Protein AF-A0A935UEG6-F1 (afdb_monomer)

Radius of gyration: 24.79 Å; Cα contacts (8 Å, |Δi|>4): 49; chains: 1; bounding box: 38×43×79 Å

Structure (mmCIF, N/CA/C/O backbone):
data_AF-A0A935UEG6-F1
#
_entry.id   AF-A0A935UEG6-F1
#
loop_
_atom_site.group_PDB
_atom_site.id
_atom_site.type_symbol
_atom_site.label_atom_id
_atom_site.label_alt_id
_atom_site.label_comp_id
_atom_site.label_asym_id
_atom_site.label_entity_id
_atom_site.label_seq_id
_atom_site.pdbx_PDB_ins_code
_atom_site.Cartn_x
_atom_site.Cartn_y
_atom_site.Cartn_z
_atom_site.occupancy
_atom_site.B_iso_or_equiv
_atom_site.auth_seq_id
_atom_site.auth_comp_id
_atom_site.auth_asym_id
_atom_site.auth_atom_id
_atom_site.pdbx_PDB_model_num
ATOM 1 N N . MET A 1 1 ? -26.930 -34.698 -60.358 1.00 49.47 1 MET A N 1
ATOM 2 C CA . MET A 1 1 ? -25.915 -35.291 -59.454 1.00 49.47 1 MET A CA 1
ATOM 3 C C . MET A 1 1 ? -24.827 -34.254 -59.228 1.00 49.47 1 MET A C 1
ATOM 5 O O . MET A 1 1 ? -24.371 -33.714 -60.226 1.00 49.47 1 MET A O 1
ATOM 9 N N . LYS A 1 2 ? -24.424 -34.014 -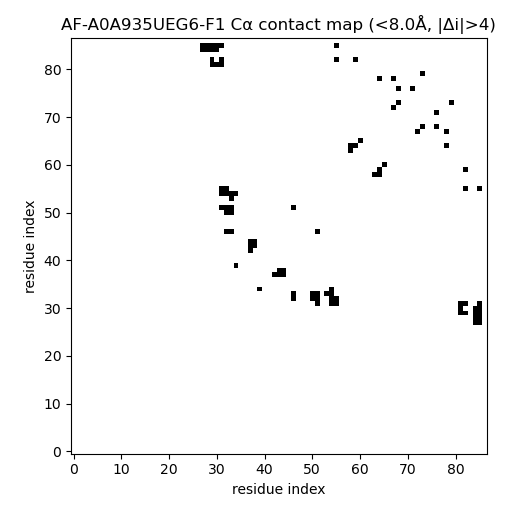57.967 1.00 44.84 2 LYS A N 1
ATOM 10 C CA . LYS A 1 2 ? -23.648 -32.850 -57.461 1.00 44.84 2 LYS A CA 1
ATOM 11 C C . LYS A 1 2 ? -24.569 -31.625 -57.295 1.00 44.84 2 LYS A C 1
ATOM 13 O O . LYS A 1 2 ? -25.152 -31.196 -58.271 1.00 44.84 2 LYS A O 1
ATOM 18 N N . ALA A 1 3 ? -24.847 -31.067 -56.122 1.00 41.81 3 ALA A N 1
ATOM 19 C CA . ALA A 1 3 ? -24.086 -31.017 -54.887 1.00 41.81 3 ALA A CA 1
ATOM 20 C C . ALA A 1 3 ? -25.027 -31.153 -53.672 1.00 41.81 3 ALA A C 1
ATOM 22 O 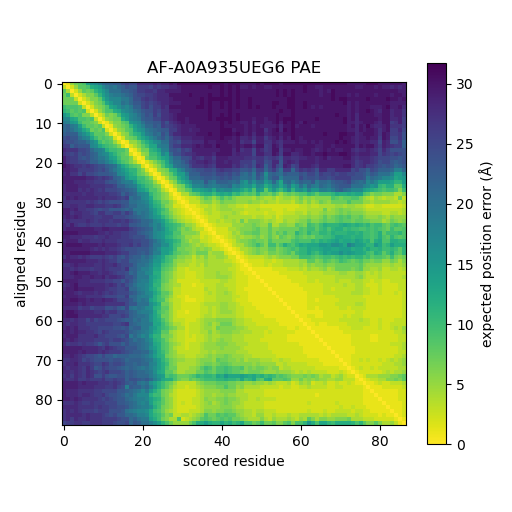O . ALA A 1 3 ? -25.763 -30.236 -53.325 1.00 41.81 3 ALA A O 1
ATOM 23 N N . LEU A 1 4 ? -24.980 -32.316 -53.020 1.00 48.03 4 LEU A N 1
ATOM 24 C CA . LEU A 1 4 ? -25.561 -32.584 -51.699 1.00 48.03 4 LEU A CA 1
ATOM 25 C C . LEU A 1 4 ? -24.583 -32.114 -50.602 1.00 48.03 4 LEU A C 1
ATOM 27 O O . LEU A 1 4 ? -24.142 -32.906 -49.779 1.00 48.03 4 LEU A O 1
ATOM 31 N N . LEU A 1 5 ? -24.170 -30.844 -50.642 1.00 52.75 5 LEU A N 1
ATOM 32 C CA . LEU A 1 5 ? -23.188 -30.257 -49.712 1.00 52.75 5 LEU A CA 1
ATOM 33 C C . LEU A 1 5 ? -23.561 -28.809 -49.347 1.00 52.75 5 LEU A C 1
ATOM 35 O O . LEU A 1 5 ? -22.727 -27.913 -49.365 1.00 52.75 5 LEU A O 1
ATOM 39 N N . ALA A 1 6 ? -24.832 -28.563 -49.037 1.00 50.25 6 ALA A N 1
ATOM 40 C CA . ALA A 1 6 ? -25.302 -27.276 -48.509 1.00 50.25 6 ALA A CA 1
ATOM 41 C C . ALA A 1 6 ? -26.059 -27.458 -47.182 1.00 50.25 6 ALA A C 1
ATOM 43 O O . ALA A 1 6 ? -27.014 -26.748 -46.890 1.00 50.25 6 ALA A O 1
ATOM 44 N N . LEU A 1 7 ? -25.663 -28.468 -46.401 1.00 50.66 7 LEU A N 1
ATOM 45 C CA . LEU A 1 7 ? -26.370 -28.906 -45.196 1.00 50.66 7 LEU A CA 1
ATOM 46 C C . LEU A 1 7 ? -25.386 -29.164 -44.046 1.00 50.66 7 LEU A C 1
ATOM 48 O O . LEU A 1 7 ? -25.415 -30.209 -43.413 1.00 50.66 7 LEU A O 1
ATOM 52 N N . ALA A 1 8 ? -24.460 -28.231 -43.819 1.00 52.53 8 ALA A N 1
ATOM 53 C CA . ALA A 1 8 ? -23.605 -28.200 -42.631 1.00 52.53 8 ALA A CA 1
ATOM 54 C C . ALA A 1 8 ? -22.886 -26.846 -42.564 1.00 52.53 8 ALA A C 1
ATOM 56 O O . ALA A 1 8 ? -21.829 -26.682 -43.164 1.00 52.53 8 ALA A O 1
ATOM 57 N N . GLY A 1 9 ? -23.453 -25.851 -41.880 1.00 51.69 9 GLY A N 1
ATOM 58 C CA . GLY A 1 9 ? -22.718 -24.595 -41.689 1.00 51.69 9 GLY A CA 1
ATOM 59 C C . GLY A 1 9 ? -23.544 -23.373 -41.327 1.00 51.69 9 GLY A C 1
ATOM 60 O O . GLY A 1 9 ? -23.333 -22.326 -41.918 1.00 51.69 9 GLY A O 1
ATOM 61 N N . ALA A 1 10 ? -24.494 -23.479 -40.396 1.00 49.25 10 ALA A N 1
ATOM 62 C CA . ALA A 1 10 ? -25.127 -22.286 -39.814 1.00 49.25 10 ALA A CA 1
ATOM 63 C C . ALA A 1 10 ? -25.754 -22.546 -38.432 1.00 49.25 10 ALA A C 1
ATOM 65 O O . ALA A 1 10 ? -26.750 -21.930 -38.073 1.00 49.25 10 ALA A O 1
ATOM 66 N N . ALA A 1 11 ? -25.200 -23.472 -37.649 1.00 52.09 11 ALA A N 1
ATOM 67 C CA . ALA A 1 11 ? -25.712 -23.788 -36.316 1.00 52.09 11 ALA A CA 1
ATOM 68 C C . ALA A 1 11 ? -24.570 -23.779 -35.298 1.00 52.09 11 ALA A C 1
ATOM 70 O O . ALA A 1 11 ? -24.210 -24.829 -34.793 1.00 52.09 11 ALA A O 1
ATOM 71 N N . LEU A 1 12 ? -23.957 -22.610 -35.070 1.00 52.72 12 LEU A N 1
ATOM 72 C CA . LEU A 1 12 ? -23.042 -22.340 -33.942 1.00 52.72 12 LEU A CA 1
ATOM 73 C C . LEU A 1 12 ? -22.809 -20.822 -33.757 1.00 52.72 12 LEU A C 1
ATOM 75 O O . LEU A 1 12 ? -21.710 -20.372 -33.461 1.00 52.72 12 LEU A O 1
ATOM 79 N N . LEU A 1 13 ? -23.854 -20.007 -33.935 1.00 54.69 13 LEU A N 1
ATOM 80 C CA . LEU A 1 13 ? -23.828 -18.566 -33.633 1.00 54.69 13 LEU A CA 1
ATOM 81 C C . LEU A 1 13 ? -24.969 -18.199 -32.676 1.00 54.69 13 LEU A C 1
ATOM 83 O O . LEU A 1 13 ? -25.765 -17.317 -32.967 1.00 54.69 13 LEU A O 1
ATOM 87 N N . ALA A 1 14 ? -25.099 -18.921 -31.560 1.00 54.53 14 ALA A N 1
ATOM 88 C CA . ALA A 1 14 ? -26.008 -18.531 -30.472 1.00 54.53 14 ALA A CA 1
ATOM 89 C C . ALA A 1 14 ? -25.715 -19.244 -29.137 1.00 54.53 14 ALA A C 1
ATOM 91 O O . ALA A 1 14 ? -26.635 -19.503 -28.366 1.00 54.53 14 ALA A O 1
ATOM 92 N N . ALA A 1 15 ? -24.458 -19.594 -28.846 1.00 49.12 15 ALA A N 1
ATOM 93 C CA . ALA A 1 15 ? -24.107 -20.200 -27.563 1.00 49.12 15 ALA A CA 1
ATOM 94 C C . ALA A 1 15 ? -22.981 -19.416 -26.880 1.00 49.12 15 ALA A C 1
ATOM 96 O O . ALA A 1 15 ? -21.814 -19.569 -27.218 1.00 49.12 15 ALA A O 1
ATOM 97 N N . GLY A 1 16 ? -23.367 -18.603 -25.894 1.00 48.22 16 GLY A N 1
ATOM 98 C CA . GLY A 1 16 ? -22.562 -18.423 -24.688 1.00 48.22 16 GLY A CA 1
ATOM 99 C C . GLY A 1 16 ? -21.557 -17.273 -24.668 1.00 48.22 16 GLY A C 1
ATOM 100 O O . GLY A 1 16 ? -20.366 -17.512 -24.586 1.00 48.22 16 GLY A O 1
ATOM 101 N N . CYS A 1 17 ? -22.050 -16.041 -24.588 1.00 51.03 17 CYS A N 1
ATOM 102 C CA . CYS A 1 17 ? -21.667 -15.159 -23.478 1.00 51.03 17 CYS A CA 1
ATOM 103 C C . CYS A 1 17 ? -22.951 -14.500 -22.972 1.00 51.03 17 CYS A C 1
ATOM 105 O O . CYS A 1 17 ? -23.118 -13.284 -22.993 1.00 51.03 17 CYS A O 1
ATOM 107 N N . ALA A 1 18 ? -23.906 -15.339 -22.558 1.00 47.53 18 ALA A N 1
ATOM 108 C CA . ALA A 1 18 ? -24.776 -14.928 -21.474 1.00 47.53 18 ALA A CA 1
ATOM 109 C C . ALA A 1 18 ? -23.821 -14.626 -20.322 1.00 47.53 18 ALA A C 1
ATOM 111 O O . ALA A 1 18 ? -23.152 -15.534 -19.830 1.00 47.53 18 ALA A O 1
ATOM 112 N N . THR A 1 19 ? -23.652 -13.347 -20.007 1.00 52.88 19 THR A N 1
ATOM 113 C CA . THR A 1 19 ? -22.951 -12.902 -18.811 1.00 52.88 19 THR A CA 1
ATOM 114 C C . THR A 1 19 ? -23.707 -13.518 -17.649 1.00 52.88 19 THR A C 1
ATOM 116 O O . THR A 1 19 ? -24.759 -13.026 -17.249 1.00 52.88 19 THR A O 1
ATOM 119 N N . ASP A 1 20 ? -23.240 -14.684 -17.222 1.00 44.75 20 ASP A N 1
ATOM 120 C CA . ASP A 1 20 ? -23.829 -15.431 -16.136 1.00 44.75 20 ASP A CA 1
ATOM 121 C C . ASP A 1 20 ? -23.755 -14.524 -14.899 1.00 44.75 20 ASP A C 1
ATOM 123 O O . ASP A 1 20 ? -22.649 -14.141 -14.496 1.00 44.75 20 ASP A O 1
ATOM 127 N N . PRO A 1 21 ? -24.888 -14.117 -14.297 1.00 51.25 21 PRO A N 1
ATOM 128 C CA . PRO A 1 21 ? -24.853 -13.346 -13.060 1.00 51.25 21 PRO A CA 1
ATOM 129 C C . PRO A 1 21 ? -24.247 -14.157 -11.899 1.00 51.25 21 PRO A C 1
ATOM 131 O O . PRO A 1 21 ? -24.058 -13.608 -10.814 1.00 51.25 21 PRO A O 1
ATOM 134 N N . ALA A 1 22 ? -23.932 -15.442 -12.112 1.00 46.03 22 ALA A N 1
ATOM 135 C CA . ALA A 1 22 ? -23.370 -16.353 -11.129 1.00 46.03 22 ALA A CA 1
ATOM 136 C C . ALA A 1 22 ? -21.878 -16.675 -11.312 1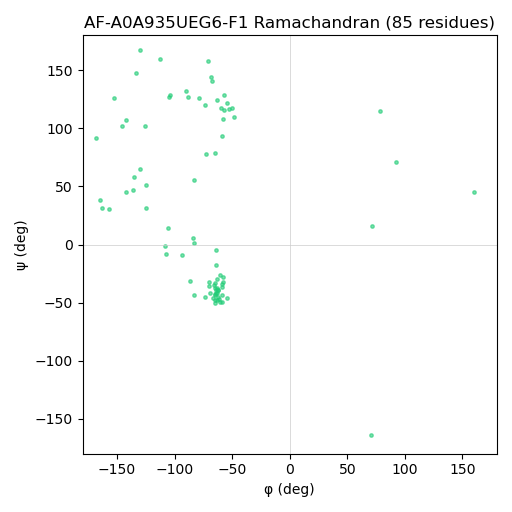.00 46.03 22 ALA A C 1
ATOM 138 O O . ALA A 1 22 ? -21.379 -17.561 -10.614 1.00 46.03 22 ALA A O 1
ATOM 139 N N . VAL A 1 23 ? -21.110 -15.935 -12.127 1.00 48.50 23 VAL A N 1
ATOM 140 C CA . VAL A 1 23 ? -19.659 -15.888 -11.877 1.00 48.50 23 VAL A CA 1
ATOM 141 C C . VAL A 1 23 ? -19.440 -15.025 -10.633 1.00 48.50 23 VAL A C 1
ATOM 143 O O . VAL A 1 23 ? -19.047 -13.862 -10.710 1.00 48.50 23 VAL A O 1
ATOM 146 N N . GLN A 1 24 ? -19.689 -15.603 -9.453 1.00 47.28 24 GLN A N 1
ATOM 147 C CA . GLN A 1 24 ? -18.989 -15.183 -8.247 1.00 47.28 24 GLN A CA 1
ATOM 148 C C . GLN A 1 24 ? -17.519 -15.534 -8.468 1.00 47.28 24 GLN A C 1
ATOM 150 O O . GLN A 1 24 ? -17.014 -16.543 -7.982 1.00 47.28 24 GLN A O 1
ATOM 155 N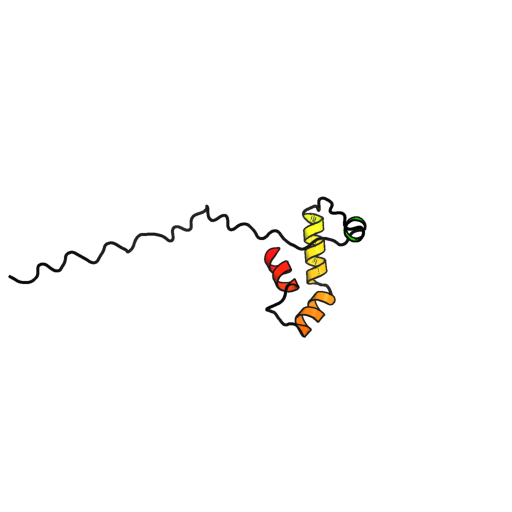 N . VAL A 1 25 ? -16.822 -14.700 -9.243 1.00 49.81 25 VAL A N 1
ATOM 156 C CA . VAL A 1 25 ? -15.385 -14.551 -9.062 1.00 49.81 25 VAL A CA 1
ATOM 157 C C . VAL A 1 25 ? -15.224 -14.295 -7.573 1.00 49.81 25 VAL A C 1
ATOM 159 O O . VAL A 1 25 ? -15.827 -13.355 -7.047 1.00 49.81 25 VAL A O 1
ATOM 162 N N . ALA A 1 26 ? -14.535 -15.200 -6.876 1.00 48.12 26 ALA A N 1
ATOM 163 C CA . ALA A 1 26 ? -14.207 -15.014 -5.474 1.00 48.12 26 ALA A CA 1
ATOM 164 C C . ALA A 1 26 ? -13.637 -13.600 -5.360 1.00 48.12 26 ALA A C 1
ATOM 166 O O . ALA A 1 26 ? -12.589 -13.318 -5.944 1.00 48.12 26 ALA A O 1
ATOM 167 N N . ARG A 1 27 ? -14.390 -12.682 -4.736 1.00 53.31 27 ARG A N 1
ATOM 168 C CA . ARG A 1 27 ? -13.909 -11.317 -4.530 1.00 53.31 27 ARG A CA 1
ATOM 169 C C . ARG A 1 27 ? -12.580 -11.474 -3.817 1.00 53.31 27 ARG A C 1
ATOM 171 O O . ARG A 1 27 ? -12.541 -12.133 -2.778 1.00 53.31 27 ARG A O 1
ATOM 178 N N . SER A 1 28 ? -11.508 -10.950 -4.403 1.00 61.06 28 SER A N 1
ATOM 179 C CA . SER A 1 28 ? -10.215 -10.924 -3.737 1.00 61.06 28 SER A CA 1
ATOM 180 C C . SER A 1 28 ? -10.432 -10.284 -2.374 1.00 61.06 28 SER A C 1
ATOM 182 O O . SER A 1 28 ? -10.900 -9.149 -2.279 1.00 61.06 28 SER A O 1
ATOM 184 N N . GLU A 1 29 ? -10.204 -11.041 -1.304 1.00 72.75 29 GLU A N 1
ATOM 185 C CA . GLU A 1 29 ? -10.306 -10.477 0.032 1.00 72.75 29 GLU A CA 1
ATOM 186 C C . GLU A 1 29 ? -9.237 -9.390 0.149 1.00 72.75 29 GLU A C 1
ATOM 188 O O . GLU A 1 29 ? -8.058 -9.641 -0.104 1.00 72.75 29 GLU A O 1
ATOM 193 N N . CYS A 1 30 ? -9.654 -8.169 0.487 1.00 81.81 30 CYS A N 1
ATOM 194 C CA . CYS A 1 30 ? -8.739 -7.050 0.660 1.00 81.81 30 CYS A CA 1
ATOM 195 C C . CYS A 1 30 ? -7.687 -7.405 1.720 1.00 81.81 30 CYS A C 1
ATOM 197 O O . CYS A 1 30 ? -8.008 -7.596 2.893 1.00 81.81 30 CYS A O 1
ATOM 199 N N . LYS A 1 31 ? -6.420 -7.478 1.298 1.00 82.50 31 LYS A N 1
ATOM 200 C CA . LYS A 1 31 ? -5.286 -7.893 2.143 1.00 82.50 31 LYS A CA 1
ATOM 201 C C . LYS A 1 31 ? -4.726 -6.756 3.005 1.00 82.50 31 LYS A C 1
ATOM 203 O O . LYS A 1 31 ? -3.752 -6.958 3.727 1.00 82.50 31 LYS A O 1
ATOM 208 N N . VAL A 1 32 ? -5.309 -5.559 2.922 1.00 87.38 32 VAL A N 1
ATOM 209 C CA . VAL A 1 32 ? -4.870 -4.385 3.681 1.00 87.38 32 VAL A CA 1
ATOM 210 C C . VAL A 1 32 ? -5.565 -4.350 5.040 1.00 87.38 32 VAL A C 1
ATOM 212 O O . VAL A 1 32 ? -6.789 -4.403 5.136 1.00 87.38 32 VAL A O 1
ATOM 215 N N . ALA A 1 33 ? -4.770 -4.238 6.103 1.00 86.62 33 ALA A N 1
ATOM 216 C CA . ALA A 1 33 ? -5.238 -4.194 7.482 1.00 86.62 33 ALA A CA 1
ATOM 217 C C . ALA A 1 33 ? -4.541 -3.061 8.256 1.00 86.62 33 ALA A C 1
ATOM 219 O O . ALA A 1 33 ? -3.375 -2.766 7.986 1.00 86.62 33 ALA A O 1
ATOM 220 N N . PRO A 1 34 ? -5.219 -2.432 9.233 1.00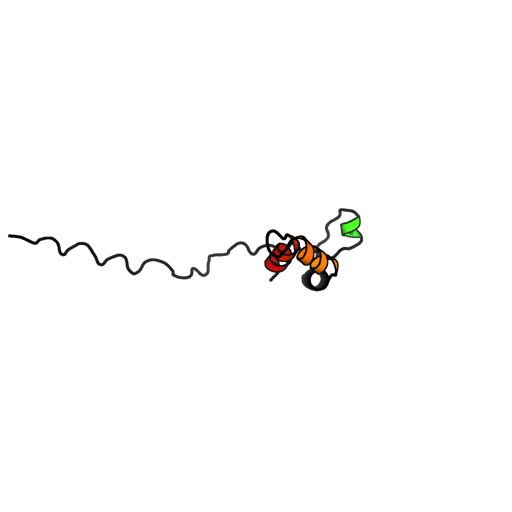 85.81 34 PRO A N 1
ATOM 221 C CA . PRO A 1 34 ? -4.607 -1.413 10.073 1.00 85.81 34 PRO A CA 1
ATOM 222 C C . PRO A 1 34 ? -3.532 -2.022 10.975 1.00 85.81 34 PRO A C 1
ATOM 224 O O . PRO A 1 34 ? -3.725 -3.083 11.579 1.00 85.81 34 PRO A O 1
ATOM 227 N N . VAL A 1 35 ? -2.427 -1.298 11.145 1.00 83.44 35 VAL A N 1
ATOM 228 C CA . VAL A 1 35 ? -1.440 -1.624 12.175 1.00 83.44 35 VAL A CA 1
ATOM 229 C C . VAL A 1 35 ? -2.017 -1.233 13.534 1.00 83.44 35 VAL A C 1
ATOM 231 O O . VAL A 1 35 ? -2.354 -0.080 13.786 1.00 83.44 35 VAL A O 1
ATOM 234 N N . THR A 1 36 ? -2.150 -2.210 14.424 1.00 82.19 36 THR A N 1
ATOM 235 C CA . THR A 1 36 ? -2.657 -2.035 15.788 1.00 82.19 36 THR A CA 1
ATOM 236 C C . THR A 1 36 ? -1.712 -2.699 16.788 1.00 82.19 36 THR A C 1
ATOM 238 O O . THR A 1 36 ? -0.855 -3.506 16.429 1.00 82.19 36 THR A O 1
ATOM 241 N N . THR A 1 37 ? -1.884 -2.417 18.077 1.00 77.38 37 THR A N 1
ATOM 242 C CA . THR A 1 37 ? -1.136 -3.111 19.139 1.00 77.38 37 THR A CA 1
ATOM 243 C C . THR A 1 37 ? -1.358 -4.630 19.114 1.00 77.38 37 THR A C 1
ATOM 245 O O . THR A 1 37 ? -0.433 -5.393 19.385 1.00 77.38 37 THR A O 1
ATOM 248 N N . TYR A 1 38 ? -2.550 -5.085 18.708 1.00 77.25 38 TYR A N 1
ATOM 249 C CA . TYR A 1 38 ? -2.860 -6.504 18.516 1.00 77.25 38 TYR A CA 1
ATOM 250 C C . TYR A 1 38 ? -2.040 -7.118 17.378 1.00 77.25 38 TYR A C 1
ATOM 252 O O . TYR A 1 38 ? -1.393 -8.146 17.592 1.00 77.25 38 TYR A O 1
ATOM 260 N N . SER A 1 39 ? -1.980 -6.461 16.213 1.00 72.56 39 SER A N 1
ATOM 261 C CA . SER A 1 39 ? -1.207 -6.968 15.072 1.00 72.56 39 SER A CA 1
ATOM 262 C C . SER A 1 39 ? 0.295 -6.986 15.364 1.00 72.56 39 SER A C 1
ATOM 264 O O . SER A 1 39 ? 0.977 -7.925 14.967 1.00 72.56 39 SER A O 1
ATOM 266 N N . ALA A 1 40 ? 0.805 -6.013 16.129 1.00 77.00 40 ALA A N 1
ATOM 267 C CA . ALA A 1 40 ? 2.199 -6.002 16.583 1.00 77.00 40 ALA A CA 1
ATOM 268 C C . ALA A 1 40 ? 2.536 -7.192 17.505 1.00 77.00 40 ALA A C 1
ATOM 270 O O . ALA A 1 40 ? 3.661 -7.681 17.501 1.00 77.00 40 ALA A O 1
ATOM 271 N N . SER A 1 41 ? 1.554 -7.693 18.260 1.00 83.69 41 SER A N 1
ATOM 272 C CA . SER A 1 41 ? 1.689 -8.891 19.102 1.00 83.69 41 SER A CA 1
ATOM 273 C C . SER A 1 41 ? 1.464 -10.221 18.360 1.00 83.69 41 SER A C 1
ATOM 275 O O . SER A 1 41 ? 1.398 -11.270 18.999 1.00 83.69 41 SER A O 1
ATOM 277 N N . GLY A 1 42 ? 1.295 -10.193 17.031 1.00 77.00 42 GLY A N 1
ATOM 278 C CA . GLY A 1 42 ? 0.970 -11.377 16.224 1.00 77.00 42 GLY A CA 1
ATOM 279 C C . GLY A 1 42 ? -0.462 -11.889 16.416 1.00 77.00 42 GLY A C 1
ATOM 280 O O . GLY A 1 42 ? -0.766 -13.024 16.060 1.00 77.00 42 GLY A O 1
ATOM 281 N N . ARG A 1 43 ? -1.350 -11.076 17.002 1.00 77.50 43 ARG A N 1
ATOM 282 C CA . ARG A 1 43 ? -2.752 -11.427 17.247 1.00 77.50 43 ARG A CA 1
ATOM 283 C C . ARG A 1 43 ? -3.652 -10.736 16.234 1.00 77.50 43 ARG A C 1
ATOM 285 O O . ARG A 1 43 ? -3.621 -9.514 16.093 1.00 77.50 43 ARG A O 1
ATOM 292 N N . THR A 1 44 ? -4.509 -11.512 15.583 1.00 73.31 44 THR A N 1
ATOM 293 C CA . THR A 1 44 ? -5.532 -10.982 14.678 1.00 73.31 44 THR A CA 1
ATOM 294 C C . THR A 1 44 ? -6.813 -10.713 15.455 1.00 73.31 44 THR A C 1
ATOM 296 O O . THR A 1 44 ? -7.284 -11.567 16.206 1.00 73.31 44 THR A O 1
ATOM 299 N N . ARG A 1 45 ? -7.391 -9.525 15.268 1.00 82.75 45 ARG A N 1
ATOM 300 C CA . ARG A 1 45 ? -8.745 -9.198 15.728 1.00 82.75 45 ARG A CA 1
ATOM 301 C C . ARG A 1 45 ? -9.667 -9.004 14.526 1.00 82.75 45 ARG A C 1
ATOM 303 O O . ARG A 1 45 ? -9.167 -8.691 13.446 1.00 82.75 45 ARG A O 1
ATOM 310 N N . 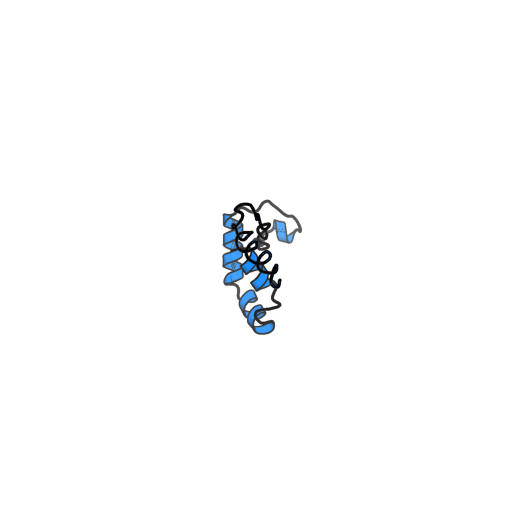PRO A 1 46 ? -10.993 -9.103 14.704 1.00 82.06 46 PRO A N 1
ATOM 311 C CA . PRO A 1 46 ? -11.929 -8.636 13.695 1.00 82.06 46 PRO A CA 1
ATOM 312 C C . PRO A 1 46 ? -11.669 -7.153 13.394 1.00 82.06 46 PRO A C 1
ATOM 314 O O . PRO A 1 46 ? -11.570 -6.328 14.311 1.00 82.06 46 PRO A O 1
ATOM 317 N N . ILE A 1 47 ? -11.518 -6.833 12.112 1.00 83.69 47 ILE A N 1
ATOM 318 C CA . ILE A 1 47 ? -11.326 -5.472 11.608 1.00 83.69 47 ILE A CA 1
ATOM 319 C C . ILE A 1 47 ? -12.647 -5.039 10.985 1.00 83.69 47 ILE A C 1
ATOM 321 O O . ILE A 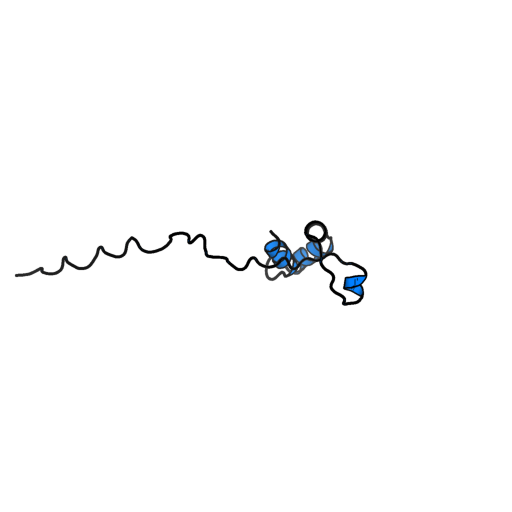1 47 ? -13.196 -5.744 10.139 1.00 83.69 47 ILE A O 1
ATOM 325 N N . SER A 1 48 ? -13.160 -3.887 11.407 1.00 88.19 48 SER A N 1
ATOM 326 C CA . SER A 1 48 ? -14.369 -3.321 10.809 1.00 88.19 48 SER A CA 1
ATOM 327 C C . SER A 1 48 ? -14.103 -2.797 9.393 1.00 88.19 48 SER A C 1
ATOM 329 O O . SER A 1 48 ? -12.979 -2.441 9.038 1.00 88.19 48 SER A O 1
ATOM 331 N N . ASP A 1 49 ? -15.151 -2.685 8.579 1.00 86.88 49 ASP A N 1
ATOM 332 C CA . ASP A 1 49 ? -15.033 -2.167 7.209 1.00 86.88 49 ASP A CA 1
ATOM 333 C C . ASP A 1 49 ? -14.471 -0.741 7.153 1.00 86.88 49 ASP A C 1
ATOM 335 O O . ASP A 1 49 ? -13.717 -0.400 6.241 1.00 86.88 49 ASP A O 1
ATOM 339 N N . ILE A 1 50 ? -14.804 0.083 8.149 1.00 89.31 50 ILE A N 1
ATOM 340 C CA . ILE A 1 50 ? -14.309 1.458 8.265 1.00 89.31 50 ILE A CA 1
ATOM 341 C C . ILE A 1 50 ? -12.803 1.459 8.527 1.00 89.31 50 ILE A C 1
ATOM 343 O O . ILE A 1 50 ? -12.066 2.190 7.870 1.00 89.31 50 ILE A O 1
ATOM 347 N N . GLU A 1 51 ? -12.332 0.618 9.448 1.00 88.62 51 GLU A N 1
ATOM 348 C CA . GLU A 1 51 ? -10.906 0.501 9.765 1.00 88.62 51 GLU A CA 1
ATOM 349 C C . GLU A 1 51 ? -10.099 -0.037 8.585 1.00 88.62 51 GLU A C 1
ATOM 351 O O . GLU A 1 51 ? -8.991 0.431 8.328 1.00 88.62 51 GLU A O 1
ATOM 356 N N . ARG A 1 52 ? -10.668 -0.981 7.831 1.00 88.50 52 ARG A N 1
ATOM 357 C CA . ARG A 1 52 ? -10.053 -1.497 6.608 1.00 88.50 52 ARG A CA 1
ATOM 358 C C . ARG A 1 52 ? -9.911 -0.408 5.545 1.00 88.50 52 ARG A C 1
ATOM 360 O O . ARG A 1 52 ? -8.822 -0.227 5.014 1.00 88.50 52 ARG A O 1
ATOM 367 N N . ARG A 1 53 ? -10.970 0.371 5.291 1.00 89.50 53 ARG A N 1
ATOM 368 C CA . ARG A 1 53 ? -10.921 1.515 4.359 1.00 89.50 53 ARG A CA 1
ATOM 369 C C . ARG A 1 53 ? -9.937 2.591 4.808 1.00 89.50 53 ARG A C 1
ATOM 371 O O . ARG A 1 53 ? -9.244 3.171 3.981 1.00 89.50 53 ARG A O 1
ATOM 378 N N . ALA A 1 54 ? -9.862 2.861 6.110 1.00 91.25 54 ALA A 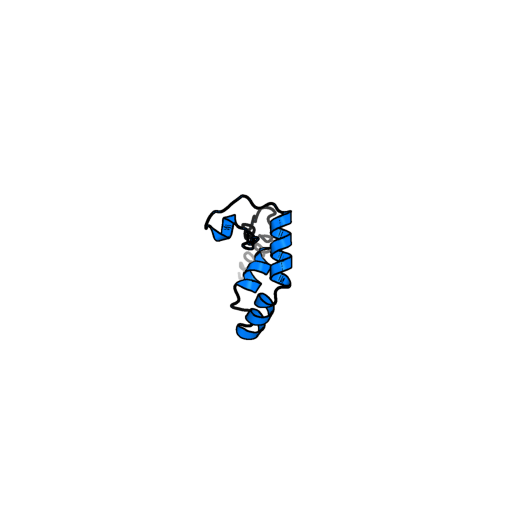N 1
ATOM 379 C CA . ALA A 1 54 ? -8.882 3.796 6.649 1.00 91.25 54 ALA A CA 1
ATOM 380 C C . ALA A 1 54 ? -7.448 3.308 6.390 1.00 91.25 54 ALA A C 1
ATOM 382 O O . ALA A 1 54 ? -6.625 4.087 5.919 1.00 91.25 54 ALA A O 1
ATOM 383 N N . ALA A 1 55 ? -7.171 2.022 6.625 1.00 91.06 55 ALA A N 1
ATOM 384 C CA . ALA A 1 55 ? -5.870 1.416 6.350 1.00 91.06 55 ALA A CA 1
ATOM 385 C C . ALA A 1 55 ? -5.519 1.416 4.852 1.00 91.06 55 ALA A C 1
ATOM 387 O O . ALA A 1 55 ? -4.378 1.687 4.489 1.00 91.06 55 ALA A O 1
ATOM 388 N N . GLU A 1 56 ? -6.495 1.167 3.976 1.00 91.69 56 GLU A N 1
ATOM 389 C CA . GLU A 1 56 ? -6.327 1.282 2.524 1.00 91.69 56 GLU A CA 1
ATOM 390 C C . GLU A 1 56 ? -5.944 2.707 2.114 1.00 91.69 56 GLU A C 1
ATOM 392 O O . GLU A 1 56 ? -4.963 2.900 1.396 1.00 91.69 56 GLU A O 1
ATOM 397 N N . MET A 1 57 ? -6.677 3.716 2.598 1.00 91.69 57 MET A N 1
ATOM 398 C CA . MET A 1 57 ? -6.369 5.115 2.296 1.00 91.69 57 MET A CA 1
ATOM 399 C C . MET A 1 57 ? -5.004 5.542 2.839 1.00 91.69 57 MET A C 1
ATOM 401 O O . MET A 1 57 ? -4.304 6.308 2.175 1.00 91.69 57 MET A O 1
ATOM 405 N N . ASP A 1 58 ? -4.628 5.064 4.023 1.00 93.38 58 ASP A N 1
ATOM 406 C CA . ASP A 1 58 ? -3.322 5.340 4.618 1.00 93.38 58 ASP A CA 1
ATOM 407 C C . ASP A 1 58 ? -2.197 4.731 3.771 1.00 93.38 58 ASP A C 1
ATOM 409 O O . ASP A 1 58 ? -1.296 5.442 3.322 1.00 93.38 58 ASP A O 1
ATOM 413 N N . LEU A 1 59 ? -2.309 3.446 3.416 1.00 92.50 59 LEU A N 1
ATOM 414 C CA . LEU A 1 59 ? -1.348 2.772 2.543 1.00 92.50 59 LEU A CA 1
ATOM 415 C C . LEU A 1 59 ? -1.251 3.456 1.172 1.00 92.50 59 LEU A C 1
ATOM 417 O O . LEU A 1 59 ? -0.143 3.705 0.688 1.00 92.50 59 LEU A O 1
ATOM 421 N N . ALA A 1 60 ? -2.388 3.825 0.575 1.00 92.69 60 ALA A N 1
ATOM 422 C CA . ALA A 1 60 ? -2.458 4.498 -0.721 1.00 92.69 60 ALA A CA 1
ATOM 423 C C . ALA A 1 60 ? -1.737 5.858 -0.741 1.00 92.69 60 ALA A C 1
ATOM 425 O O . ALA A 1 60 ? -1.295 6.296 -1.808 1.00 92.69 60 ALA A O 1
ATOM 426 N N . ARG A 1 61 ? -1.615 6.524 0.414 1.00 93.44 61 ARG A N 1
ATOM 427 C CA . ARG A 1 61 ? -0.971 7.840 0.570 1.00 93.44 61 ARG A CA 1
ATOM 428 C C . ARG A 1 61 ? 0.382 7.770 1.281 1.00 93.44 61 ARG A C 1
ATOM 430 O O . ARG A 1 61 ? 1.026 8.803 1.449 1.00 93.44 61 ARG A O 1
ATOM 437 N N . SER A 1 62 ? 0.809 6.582 1.694 1.00 94.44 62 SER A N 1
ATOM 438 C CA . SER A 1 62 ? 2.047 6.393 2.440 1.00 94.44 62 SER A CA 1
ATOM 439 C C . SER A 1 62 ? 3.282 6.671 1.579 1.00 94.44 62 SER A C 1
ATOM 441 O O . SER A 1 62 ? 3.339 6.304 0.403 1.00 94.44 62 SER A O 1
ATOM 443 N N . GLN A 1 63 ? 4.319 7.251 2.190 1.00 95.69 63 GLN A N 1
ATOM 444 C CA . GLN A 1 63 ? 5.625 7.405 1.541 1.00 95.69 63 GLN A CA 1
ATOM 445 C C . GLN A 1 63 ? 6.204 6.047 1.124 1.00 95.69 63 GLN A C 1
ATOM 447 O O . GLN A 1 63 ? 6.781 5.925 0.049 1.00 95.69 63 GLN A O 1
ATOM 452 N N . TYR A 1 64 ? 5.974 5.011 1.937 1.00 93.12 64 TYR A N 1
ATOM 453 C CA . TYR A 1 64 ? 6.402 3.646 1.648 1.00 93.12 64 TYR A CA 1
ATOM 454 C C . TYR A 1 64 ? 5.897 3.151 0.288 1.00 93.12 64 TYR A C 1
ATOM 456 O O . TYR A 1 64 ? 6.682 2.609 -0.488 1.00 93.12 64 TYR A O 1
ATOM 464 N N . ARG A 1 65 ? 4.614 3.373 -0.034 1.00 94.19 65 ARG A N 1
ATOM 465 C CA . ARG A 1 65 ? 4.058 3.020 -1.345 1.00 94.19 65 ARG A CA 1
ATOM 466 C C . ARG A 1 65 ? 4.806 3.732 -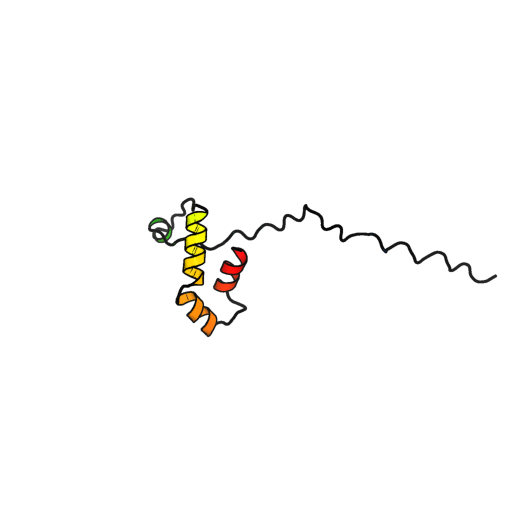2.468 1.00 94.19 65 ARG A C 1
ATOM 468 O O . ARG A 1 65 ? 5.210 3.077 -3.423 1.00 94.19 65 ARG A O 1
ATOM 475 N N . PHE A 1 66 ? 4.992 5.048 -2.360 1.00 95.44 66 PHE A N 1
ATOM 476 C CA . PHE A 1 66 ? 5.652 5.835 -3.405 1.00 95.44 66 PHE A CA 1
ATOM 477 C C . PHE A 1 66 ? 7.112 5.423 -3.605 1.00 95.44 66 PHE A C 1
ATOM 479 O O . PHE A 1 66 ? 7.545 5.259 -4.743 1.00 95.44 66 PHE A O 1
ATOM 486 N N . ASP A 1 67 ? 7.845 5.176 -2.521 1.00 95.88 67 ASP A N 1
ATOM 487 C CA . ASP A 1 67 ? 9.225 4.693 -2.583 1.00 95.88 67 ASP A CA 1
ATOM 488 C C . ASP A 1 67 ? 9.299 3.294 -3.200 1.00 95.88 67 ASP A C 1
ATOM 490 O O . ASP A 1 67 ? 10.164 3.017 -4.031 1.00 95.88 67 ASP A O 1
ATOM 494 N N . ASN A 1 68 ? 8.385 2.404 -2.809 1.00 93.94 68 ASN A N 1
ATOM 495 C CA . ASN A 1 68 ? 8.299 1.055 -3.348 1.00 93.94 68 ASN A CA 1
ATOM 496 C C . ASN A 1 68 ? 7.944 1.070 -4.844 1.00 93.94 68 ASN A C 1
ATOM 498 O O . ASN A 1 68 ? 8.573 0.361 -5.624 1.00 93.94 68 ASN A O 1
ATOM 502 N N . LEU A 1 69 ? 7.001 1.919 -5.260 1.00 95.25 69 LEU A N 1
ATOM 503 C CA . LEU A 1 69 ? 6.636 2.126 -6.662 1.00 95.25 69 LEU A CA 1
ATOM 504 C C . LEU A 1 69 ? 7.809 2.689 -7.477 1.00 95.25 69 LEU A C 1
ATOM 506 O O . LEU A 1 69 ? 8.064 2.224 -8.583 1.00 95.25 69 LEU A O 1
ATOM 510 N N . ALA A 1 70 ? 8.559 3.646 -6.928 1.00 95.12 70 ALA A N 1
ATOM 511 C CA . ALA A 1 70 ? 9.734 4.206 -7.590 1.00 95.12 70 ALA A CA 1
ATOM 512 C C . ALA A 1 70 ? 10.860 3.173 -7.777 1.00 95.12 70 ALA A C 1
ATOM 514 O O . ALA A 1 70 ? 11.586 3.232 -8.767 1.00 95.12 70 ALA A O 1
ATOM 515 N N . ARG A 1 71 ? 11.011 2.229 -6.838 1.00 94.12 71 ARG A N 1
ATOM 516 C CA . ARG A 1 71 ? 12.052 1.187 -6.883 1.00 94.12 71 ARG A CA 1
ATOM 517 C C . ARG A 1 71 ? 11.673 -0.010 -7.749 1.00 94.12 71 ARG A C 1
ATOM 519 O O . ARG A 1 71 ? 12.515 -0.500 -8.492 1.00 94.12 71 ARG A O 1
ATOM 526 N N . ASN A 1 72 ? 10.436 -0.485 -7.625 1.00 94.19 72 ASN A N 1
ATOM 527 C CA . ASN A 1 72 ? 9.998 -1.766 -8.185 1.00 94.19 72 ASN A CA 1
ATOM 528 C C . ASN A 1 72 ? 9.074 -1.611 -9.403 1.00 94.19 72 ASN A C 1
ATOM 530 O O . ASN A 1 72 ? 8.776 -2.595 -10.073 1.00 94.19 72 ASN A O 1
ATOM 534 N N . GLY A 1 73 ? 8.632 -0.392 -9.721 1.00 92.00 73 GLY A N 1
ATOM 535 C CA . GLY A 1 73 ? 7.672 -0.158 -10.794 1.00 92.00 73 GLY A CA 1
ATOM 536 C C . GLY A 1 73 ? 6.271 -0.668 -10.447 1.00 92.00 73 GLY A C 1
ATOM 537 O O . GLY A 1 73 ? 5.932 -0.877 -9.281 1.00 92.00 73 GLY A O 1
ATOM 538 N N . MET A 1 74 ? 5.426 -0.804 -11.471 1.00 90.31 74 MET A N 1
ATOM 539 C CA . MET A 1 74 ? 4.004 -1.128 -11.303 1.00 90.31 74 MET A CA 1
ATOM 540 C C . MET A 1 74 ? 3.726 -2.636 -11.215 1.00 90.31 74 MET A C 1
ATOM 542 O O . MET A 1 74 ? 2.787 -3.026 -10.532 1.00 90.31 74 MET A O 1
ATOM 546 N N . ASP A 1 75 ? 4.526 -3.473 -11.877 1.00 86.38 75 ASP A N 1
ATOM 547 C CA . ASP A 1 75 ? 4.352 -4.930 -11.908 1.00 86.38 75 ASP A CA 1
ATOM 548 C C . ASP A 1 75 ? 5.721 -5.606 -12.135 1.00 86.38 75 ASP A C 1
ATOM 550 O O . ASP A 1 75 ? 6.406 -5.234 -13.098 1.00 86.38 75 ASP A O 1
ATOM 554 N N . PRO A 1 76 ? 6.156 -6.553 -11.276 1.00 81.44 76 PRO A N 1
ATOM 555 C CA . PRO A 1 76 ? 5.469 -7.076 -10.084 1.00 81.44 76 PRO A CA 1
ATOM 556 C C . PRO A 1 76 ? 5.578 -6.158 -8.860 1.00 81.44 76 PRO A C 1
ATOM 558 O O . PRO A 1 76 ? 6.676 -5.810 -8.423 1.00 81.44 76 PRO A O 1
ATOM 561 N N . ASN A 1 77 ? 4.433 -5.799 -8.263 1.00 90.31 77 ASN A N 1
ATOM 562 C CA . ASN A 1 77 ? 4.384 -4.945 -7.077 1.00 90.31 77 ASN A CA 1
ATOM 563 C C . ASN A 1 77 ? 3.236 -5.319 -6.126 1.00 90.31 77 ASN A C 1
ATOM 565 O O . ASN A 1 77 ? 2.096 -4.889 -6.290 1.00 90.31 77 ASN A O 1
ATOM 569 N N . LEU A 1 78 ? 3.588 -6.020 -5.045 1.00 89.06 78 LEU A N 1
ATOM 570 C CA . LEU A 1 78 ? 2.635 -6.505 -4.041 1.00 89.06 78 LEU A CA 1
ATOM 571 C C . LEU A 1 78 ? 1.807 -5.395 -3.378 1.00 89.06 78 LEU A C 1
ATOM 573 O O . LEU A 1 78 ? 0.692 -5.657 -2.935 1.00 89.06 78 LEU A O 1
ATOM 577 N N . VAL A 1 79 ? 2.336 -4.169 -3.284 1.00 90.75 79 VAL A N 1
ATOM 578 C CA . VAL A 1 79 ? 1.608 -3.037 -2.688 1.00 90.75 79 VAL A CA 1
ATOM 579 C C . VAL A 1 79 ? 0.512 -2.557 -3.632 1.00 90.75 79 VAL A C 1
ATOM 581 O O . VAL A 1 79 ? -0.621 -2.349 -3.200 1.00 90.75 79 VAL A O 1
ATOM 584 N N . GLU A 1 80 ? 0.822 -2.412 -4.920 1.00 93.25 80 GLU A N 1
ATOM 585 C CA . GLU A 1 80 ? -0.175 -2.013 -5.916 1.00 93.25 80 GLU A CA 1
ATOM 586 C C . GLU A 1 80 ? -1.191 -3.137 -6.163 1.00 93.25 80 GLU A C 1
ATOM 588 O O . GLU A 1 80 ? -2.383 -2.859 -6.290 1.00 93.25 80 GLU A O 1
ATOM 593 N N . ASP A 1 81 ? -0.755 -4.401 -6.130 1.00 89.81 81 ASP A N 1
ATOM 594 C CA . ASP A 1 81 ? -1.642 -5.564 -6.193 1.00 89.81 81 ASP A CA 1
ATOM 595 C C . ASP A 1 81 ? -2.610 -5.594 -5.003 1.00 89.81 81 ASP A C 1
ATOM 597 O O . ASP A 1 81 ? -3.815 -5.737 -5.194 1.00 89.81 81 ASP A O 1
ATOM 601 N N . ALA A 1 82 ? -2.114 -5.384 -3.778 1.00 88.50 82 ALA A N 1
ATOM 602 C CA . ALA A 1 82 ? -2.955 -5.348 -2.584 1.00 88.50 82 ALA A CA 1
ATOM 603 C C . ALA A 1 82 ? -3.978 -4.203 -2.625 1.00 88.50 82 ALA A C 1
ATOM 605 O O . ALA A 1 82 ? -5.124 -4.398 -2.232 1.00 88.50 82 ALA A O 1
ATOM 606 N N . LEU A 1 83 ? -3.593 -3.022 -3.121 1.00 89.62 83 LEU A N 1
ATOM 607 C CA . LEU A 1 83 ? -4.516 -1.896 -3.296 1.00 89.62 83 LEU A CA 1
ATOM 608 C C . LEU A 1 83 ? -5.535 -2.141 -4.417 1.00 89.62 83 LEU A C 1
ATOM 610 O O . LEU A 1 83 ? -6.666 -1.669 -4.320 1.00 89.62 83 LEU A O 1
ATOM 614 N N . ARG A 1 84 ? -5.165 -2.875 -5.473 1.00 88.62 84 ARG A N 1
ATOM 615 C CA . ARG A 1 84 ? -6.084 -3.279 -6.546 1.00 88.62 84 ARG A CA 1
ATOM 616 C C . ARG A 1 84 ? -7.103 -4.305 -6.055 1.00 88.62 84 ARG A C 1
ATOM 618 O O . ARG A 1 84 ? -8.275 -4.161 -6.375 1.00 88.62 84 ARG A O 1
ATOM 625 N N . ASP A 1 85 ? -6.669 -5.272 -5.248 1.00 85.25 85 ASP A N 1
ATOM 626 C CA . ASP A 1 85 ? -7.520 -6.313 -4.655 1.00 85.25 85 ASP A CA 1
ATOM 627 C C . ASP A 1 85 ? -8.572 -5.740 -3.675 1.00 85.25 85 ASP A C 1
ATOM 629 O O . ASP A 1 85 ? -9.532 -6.432 -3.338 1.00 85.25 85 ASP A O 1
ATOM 633 N N . CYS A 1 86 ? -8.395 -4.499 -3.199 1.00 81.38 86 CYS A N 1
ATOM 634 C CA . CYS A 1 86 ? -9.278 -3.837 -2.230 1.00 81.38 86 CYS A CA 1
ATOM 635 C C . CYS A 1 86 ? -10.395 -2.964 -2.840 1.00 81.38 86 CYS A C 1
ATOM 637 O O . CYS A 1 86 ? -11.263 -2.515 -2.086 1.00 81.38 86 CYS A O 1
ATOM 639 N N . ARG A 1 87 ? -10.390 -2.721 -4.160 1.00 70.62 87 ARG A N 1
ATOM 640 C CA . ARG A 1 87 ? -11.365 -1.867 -4.871 1.00 70.62 87 ARG A CA 1
ATOM 641 C C . ARG A 1 87 ? -12.549 -2.656 -5.420 1.00 70.62 87 ARG A C 1
ATOM 643 O O . ARG A 1 87 ? -13.675 -2.111 -5.353 1.00 70.62 87 ARG A O 1
#

Mean predicted aligned error: 14.35 Å

Secondary structure (DSSP, 8-state):
------SSSSS-SS-S----TT----PPP-------HHHHTT------HHHHHHHHHHHHH-HHHHHHHHHH-SSS-HHHHHHHHT-

pLDDT: mean 75.27, std 18.26, range [41.81, 95.88]

Sequence (87 aa):
MKALLALAGAALLAAGCATDPAVQVARSECKVAPVTTYSASGRTRPISDIERRAAEMDLARSQYRFDNLARNGMDPNLVEDALRDCR

Solvent-accessible surface area (backbone atoms only — not comparable to full-atom values): 5823 Å² total; per-residue (Å²): 135,86,77,99,78,86,84,83,88,86,89,83,87,84,80,81,82,73,80,60,91,74,71,73,65,76,73,56,73,53,75,51,65,58,92,44,77,49,52,77,70,77,39,88,70,93,73,51,73,67,52,30,53,51,28,42,55,47,52,76,68,32,67,65,48,56,53,48,39,72,73,51,43,79,72,82,31,72,69,58,49,37,59,59,41,58,111

Foldseek 3Di:
DDDPPPPDDDPDPPDDPPVPPPPPPPQLDQPFADDDPCVVVVHDDDDDPVRRVVRLVCLVPDPVVVVQCVVPNCPPDPSNVSSVSVD